Protein AF-A0A8H7NSH6-F1 (afdb_monomer_lite)

InterPro domains:
  IPR002018 Carboxylesterase, type B [PF00135] (1-45)
  IPR019826 Carboxylesterase type B, active site [PS00122] (11-26)
  IPR029058 Alpha/Beta hydrolase fold [G3DSA:3.40.50.1820] (1-51)
  IPR029058 Alpha/Beta hydrolase fold [SSF53474] (1-49)
  IPR050309 Type-B Carboxylesterase/Lipase [PTHR11559] (1-49)

pLDDT: mean 85.17, std 14.32, range [45.69, 98.31]

Organism: NCBI:txid104341

Structure (mmCIF, N/CA/C/O backbone):
data_AF-A0A8H7NSH6-F1
#
_entry.id   AF-A0A8H7NSH6-F1
#
loop_
_atom_site.group_PDB
_atom_site.id
_atom_site.type_symbol
_atom_site.label_atom_id
_atom_site.label_alt_id
_atom_site.label_comp_id
_atom_site.label_asym_id
_atom_site.label_entity_id
_atom_site.label_seq_id
_atom_site.pdbx_PDB_ins_code
_atom_site.Cartn_x
_atom_site.Cartn_y
_atom_site.Cartn_z
_atom_site.occupancy
_atom_site.B_iso_or_equiv
_atom_site.auth_seq_id
_atom_site.auth_comp_id
_atom_site.auth_asym_id
_atom_site.auth_atom_id
_atom_site.pdbx_PDB_model_num
ATOM 1 N N . MET A 1 1 ? -1.940 7.359 -1.729 1.00 90.81 1 MET A N 1
ATOM 2 C CA . MET A 1 1 ? -2.723 6.303 -1.047 1.00 90.81 1 MET A CA 1
ATOM 3 C C . MET A 1 1 ? -3.899 6.798 -0.209 1.00 90.81 1 MET A C 1
ATOM 5 O O . MET A 1 1 ? -4.844 6.039 -0.084 1.00 90.81 1 MET A O 1
ATOM 9 N N . LYS A 1 2 ? -3.910 8.045 0.295 1.00 92.81 2 LYS A N 1
ATOM 10 C CA . LYS A 1 2 ? -5.022 8.575 1.115 1.00 92.81 2 LYS A CA 1
ATOM 11 C C . LYS A 1 2 ? -6.400 8.457 0.451 1.00 92.81 2 LYS A C 1
ATOM 13 O O . LYS A 1 2 ? -7.293 7.897 1.056 1.00 92.81 2 LYS A O 1
ATOM 18 N N . TRP A 1 3 ? -6.522 8.880 -0.811 1.00 95.88 3 TRP A N 1
ATOM 19 C CA . TRP A 1 3 ? -7.785 8.790 -1.555 1.00 95.88 3 TRP A CA 1
ATOM 20 C C . TRP A 1 3 ? -8.317 7.353 -1.628 1.00 95.88 3 TRP A C 1
ATOM 22 O O . TRP A 1 3 ? -9.460 7.094 -1.286 1.00 95.88 3 TRP A O 1
ATOM 32 N N . VAL A 1 4 ? -7.465 6.392 -1.998 1.00 95.25 4 VAL A N 1
ATOM 33 C CA . VAL A 1 4 ? -7.869 4.978 -2.047 1.00 95.25 4 VAL A CA 1
ATOM 34 C C . VAL A 1 4 ? -8.303 4.503 -0.661 1.00 95.25 4 VAL A C 1
ATOM 36 O O . VAL A 1 4 ? -9.360 3.906 -0.538 1.00 95.25 4 VAL A O 1
ATOM 39 N N . HIS A 1 5 ? -7.535 4.805 0.385 1.00 93.62 5 HIS A N 1
ATOM 40 C CA . HIS A 1 5 ? -7.895 4.421 1.750 1.00 93.62 5 HIS A CA 1
ATOM 41 C C . HIS A 1 5 ? -9.232 5.036 2.213 1.00 93.62 5 HIS A C 1
ATOM 43 O O . HIS A 1 5 ? -9.960 4.404 2.969 1.00 93.62 5 HIS A O 1
ATOM 49 N N . GLU A 1 6 ? -9.563 6.248 1.767 1.00 96.31 6 GLU A N 1
ATOM 50 C CA . GLU A 1 6 ? -10.792 6.957 2.141 1.00 96.31 6 GLU A CA 1
ATOM 51 C C . GLU A 1 6 ? -12.030 6.447 1.394 1.00 96.31 6 GLU A C 1
ATOM 53 O O . GLU A 1 6 ? -13.086 6.323 2.002 1.00 96.31 6 GLU A O 1
ATOM 58 N N . TYR A 1 7 ? -11.899 6.108 0.107 1.00 97.69 7 TYR A N 1
ATOM 59 C CA . TYR A 1 7 ? -13.056 5.839 -0.755 1.00 97.69 7 TYR A CA 1
ATOM 60 C C . TYR A 1 7 ? -13.214 4.377 -1.177 1.00 97.69 7 TYR A C 1
ATOM 62 O O . TYR A 1 7 ? -14.243 4.019 -1.739 1.00 97.69 7 TYR A O 1
ATOM 70 N N . ILE A 1 8 ? -12.242 3.490 -0.924 1.00 97.38 8 ILE A N 1
ATOM 71 C CA . ILE A 1 8 ? -12.341 2.095 -1.396 1.00 97.38 8 ILE A CA 1
ATOM 72 C C . ILE A 1 8 ? -13.536 1.337 -0.791 1.00 97.38 8 ILE A C 1
ATOM 74 O O . ILE A 1 8 ? -14.054 0.419 -1.428 1.00 97.38 8 ILE A O 1
ATOM 78 N N . SER A 1 9 ? -14.016 1.745 0.389 1.00 97.69 9 SER A N 1
ATOM 79 C CA . SER A 1 9 ? -15.232 1.199 1.006 1.00 97.69 9 SER A CA 1
ATOM 80 C C . SER A 1 9 ? -16.493 1.464 0.189 1.00 97.69 9 SER A C 1
ATOM 82 O O . SER A 1 9 ? -17.369 0.604 0.144 1.00 97.69 9 SER A O 1
ATOM 84 N N . ASP A 1 10 ? -16.563 2.593 -0.518 1.00 98.31 10 ASP A N 1
ATOM 85 C CA . ASP A 1 10 ? -17.714 2.950 -1.359 1.00 98.31 10 ASP A CA 1
ATOM 86 C C . ASP A 1 10 ? -17.822 2.029 -2.584 1.00 98.31 10 ASP A C 1
ATOM 88 O O . ASP A 1 10 ? -18.900 1.834 -3.143 1.00 98.31 10 ASP A O 1
ATOM 92 N N . PHE A 1 11 ? -16.706 1.398 -2.963 1.00 97.62 11 PHE A N 1
ATOM 93 C CA . PHE A 1 11 ? -16.627 0.379 -4.011 1.00 97.62 11 PHE A CA 1
ATOM 94 C C . PHE A 1 11 ? -16.702 -1.055 -3.454 1.00 97.62 11 PHE A C 1
ATOM 96 O O . PHE A 1 11 ? -16.464 -2.014 -4.189 1.00 97.62 11 PHE A O 1
ATOM 103 N N . GLY A 1 12 ? -17.015 -1.224 -2.163 1.00 97.56 12 GLY A N 1
ATOM 104 C CA . GLY A 1 12 ? -17.126 -2.528 -1.500 1.00 97.56 12 GLY A CA 1
ATOM 105 C C . GLY A 1 12 ? -15.792 -3.171 -1.105 1.00 97.56 12 GLY A C 1
ATOM 106 O O . GLY A 1 12 ? -15.761 -4.354 -0.765 1.00 97.56 12 GLY A O 1
ATOM 107 N N . GLY A 1 13 ? -14.685 -2.429 -1.154 1.00 96.81 13 GLY A N 1
ATOM 108 C CA . GLY A 1 13 ? -13.389 -2.898 -0.672 1.00 96.81 13 GLY A CA 1
ATOM 109 C C . GLY A 1 13 ? -13.171 -2.637 0.820 1.00 96.81 13 GLY A C 1
ATOM 110 O O . GLY A 1 13 ? -13.881 -1.868 1.460 1.00 96.81 13 GLY A O 1
ATOM 111 N N . ASP A 1 14 ? -12.150 -3.279 1.383 1.00 96.56 14 ASP A N 1
ATOM 112 C CA . ASP A 1 14 ? -11.754 -3.114 2.784 1.00 96.56 14 ASP A CA 1
ATOM 113 C C . ASP A 1 14 ? -10.479 -2.251 2.851 1.00 96.56 14 ASP A C 1
ATOM 115 O O . ASP A 1 14 ? -9.422 -2.712 2.396 1.00 96.56 14 ASP A O 1
ATOM 119 N N . PRO A 1 15 ? -10.532 -1.022 3.405 1.00 95.19 15 PRO A N 1
ATOM 120 C CA . PRO A 1 15 ? -9.374 -0.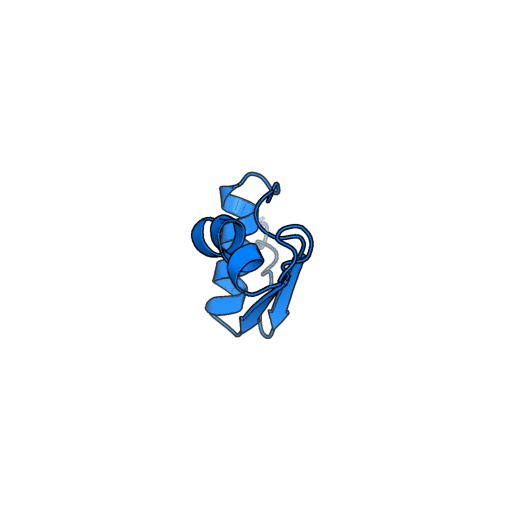126 3.460 1.00 95.19 15 PRO A CA 1
ATOM 121 C C .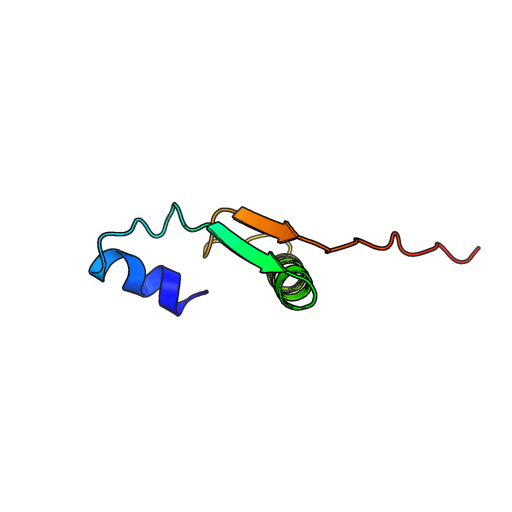 PRO A 1 15 ? -8.199 -0.708 4.261 1.00 95.19 15 PRO A C 1
ATOM 123 O O . PRO A 1 15 ? -7.046 -0.385 3.979 1.00 95.19 15 PRO A O 1
ATOM 126 N N . SER A 1 16 ? -8.452 -1.653 5.177 1.00 94.50 16 SER A N 1
ATOM 127 C CA . SER A 1 16 ? -7.404 -2.355 5.934 1.00 94.50 16 SER A CA 1
ATOM 128 C C . SER A 1 16 ? -6.697 -3.467 5.140 1.00 94.50 16 SER A C 1
ATOM 130 O O . SER A 1 16 ? -5.692 -4.030 5.590 1.00 94.50 16 SER A O 1
ATOM 132 N N . LYS A 1 17 ? -7.200 -3.812 3.947 1.00 95.06 17 LYS A N 1
ATOM 133 C CA . LYS A 1 17 ? -6.702 -4.911 3.099 1.00 95.06 17 LYS A CA 1
ATOM 134 C C . LYS A 1 17 ? -6.228 -4.439 1.725 1.00 95.06 17 LYS A C 1
ATOM 136 O O . LYS A 1 17 ? -6.287 -5.187 0.753 1.00 95.06 17 LYS A O 1
ATOM 141 N N . VAL A 1 18 ? -5.704 -3.220 1.643 1.00 94.19 18 VAL A N 1
ATOM 142 C CA . VAL A 1 18 ? -5.114 -2.690 0.408 1.00 94.19 18 VAL A CA 1
ATOM 143 C C . VAL A 1 18 ? -3.671 -3.180 0.251 1.00 94.19 18 VAL A C 1
ATOM 145 O O . VAL A 1 18 ? -2.843 -2.993 1.144 1.00 94.19 18 VAL A O 1
ATOM 148 N N . ILE A 1 19 ? -3.364 -3.776 -0.904 1.00 93.88 19 ILE A N 1
ATOM 149 C CA . ILE A 1 19 ? -2.001 -4.098 -1.348 1.00 93.88 19 ILE A CA 1
ATOM 150 C C . ILE A 1 19 ? -1.713 -3.280 -2.604 1.00 93.88 19 ILE A C 1
ATOM 152 O O . ILE A 1 19 ? -2.514 -3.282 -3.537 1.00 93.88 19 ILE A O 1
ATOM 156 N N . ILE A 1 20 ? -0.574 -2.592 -2.634 1.00 93.31 20 ILE A N 1
ATOM 157 C CA . ILE A 1 20 ? -0.119 -1.855 -3.818 1.00 93.31 20 ILE A CA 1
ATOM 158 C C . ILE A 1 20 ? 0.880 -2.688 -4.615 1.00 93.31 20 ILE A C 1
ATOM 160 O O . 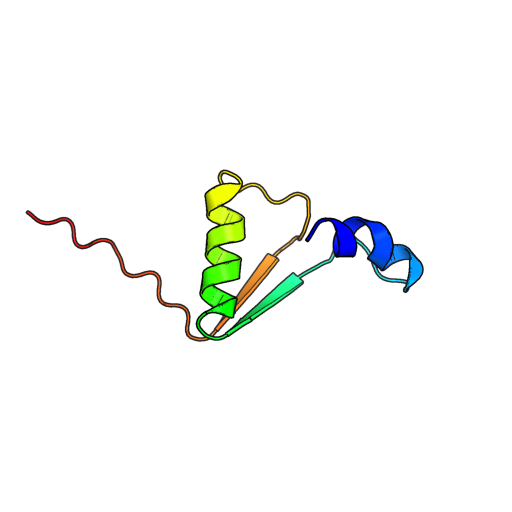ILE A 1 20 ? 1.678 -3.426 -4.045 1.00 93.31 20 ILE A O 1
ATOM 164 N N . TRP A 1 21 ? 0.841 -2.586 -5.938 1.00 95.00 21 TRP A N 1
ATOM 165 C CA . TRP A 1 21 ? 1.736 -3.313 -6.836 1.00 95.00 21 TRP A CA 1
ATOM 166 C C . TRP A 1 21 ? 2.387 -2.338 -7.814 1.00 95.00 21 TRP A C 1
ATOM 168 O O . TRP A 1 21 ? 1.737 -1.394 -8.265 1.00 95.00 21 TRP A O 1
ATOM 178 N N . GLY A 1 22 ? 3.664 -2.549 -8.125 1.00 95.06 22 GLY A N 1
ATOM 179 C CA . GLY A 1 22 ? 4.408 -1.681 -9.029 1.00 95.06 22 GLY A CA 1
ATOM 180 C C . GLY A 1 22 ? 5.599 -2.382 -9.668 1.00 95.06 22 GLY A C 1
ATOM 181 O O . GLY A 1 22 ? 6.213 -3.267 -9.068 1.00 95.06 22 GLY A O 1
ATOM 182 N N . GLU A 1 23 ? 5.927 -1.949 -10.882 1.00 94.25 23 GLU A N 1
ATOM 183 C CA . GLU A 1 23 ? 7.043 -2.426 -11.702 1.00 94.25 23 GLU A CA 1
ATOM 184 C C . GLU A 1 23 ? 8.002 -1.273 -12.007 1.00 94.25 23 GLU A C 1
ATOM 186 O O . GLU A 1 23 ? 7.554 -0.133 -12.145 1.00 94.25 23 GLU A O 1
ATOM 191 N N . SER A 1 24 ? 9.313 -1.548 -12.052 1.00 94.00 24 SER A N 1
ATOM 192 C CA . SER A 1 24 ? 10.347 -0.550 -12.371 1.00 94.00 24 SER A CA 1
ATOM 193 C C . SER A 1 24 ? 10.217 0.700 -11.477 1.00 94.00 24 SER A C 1
ATOM 195 O O . SER A 1 24 ? 10.235 0.583 -10.248 1.00 94.00 24 SER A O 1
ATOM 197 N N . ALA A 1 25 ? 10.002 1.886 -12.053 1.00 91.88 25 ALA A N 1
ATOM 198 C CA . ALA A 1 25 ? 9.770 3.136 -11.327 1.00 91.88 25 ALA A CA 1
ATOM 199 C C . ALA A 1 25 ? 8.547 3.080 -10.383 1.00 91.88 25 ALA A C 1
ATOM 201 O O . ALA A 1 25 ? 8.518 3.743 -9.344 1.00 91.88 25 ALA A O 1
ATOM 202 N N . GLY A 1 26 ? 7.536 2.265 -10.697 1.00 90.94 26 GLY A N 1
ATOM 203 C CA . GLY A 1 26 ? 6.401 2.017 -9.807 1.00 90.94 26 GLY A CA 1
ATOM 204 C C . GLY A 1 26 ? 6.808 1.231 -8.562 1.00 90.94 26 GLY A C 1
ATOM 205 O O . GLY A 1 26 ? 6.346 1.522 -7.460 1.00 90.94 26 GLY A O 1
ATOM 206 N N . ALA A 1 27 ? 7.728 0.280 -8.712 1.00 92.38 27 ALA A N 1
ATOM 207 C CA . ALA A 1 27 ? 8.281 -0.461 -7.592 1.00 92.38 27 ALA A CA 1
ATOM 208 C C . ALA A 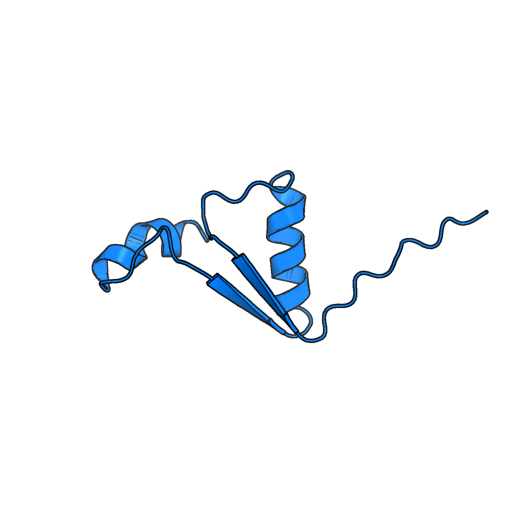1 27 ? 9.170 0.443 -6.713 1.00 92.38 27 ALA A C 1
ATOM 210 O O . ALA A 1 27 ? 9.057 0.411 -5.491 1.00 92.38 27 ALA A O 1
ATOM 211 N N . GLU A 1 28 ? 9.967 1.334 -7.312 1.00 92.19 28 GLU A N 1
ATOM 212 C CA . GLU A 1 28 ? 10.704 2.376 -6.573 1.00 92.19 28 GLU A CA 1
ATOM 213 C C . GLU A 1 28 ? 9.767 3.317 -5.805 1.00 92.19 28 GLU A C 1
ATOM 215 O O . GLU A 1 28 ? 10.010 3.623 -4.637 1.00 92.19 28 GLU A O 1
ATOM 220 N N . SER A 1 29 ? 8.648 3.711 -6.418 1.00 92.12 29 SER A N 1
ATOM 221 C CA . SER A 1 29 ? 7.629 4.561 -5.790 1.00 92.12 29 SER A CA 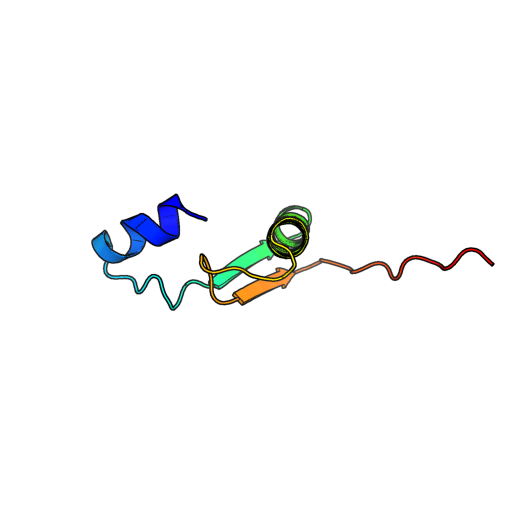1
ATOM 222 C C . SER A 1 29 ? 7.006 3.908 -4.550 1.00 92.12 29 SER A C 1
ATOM 224 O O . SER A 1 29 ? 6.772 4.584 -3.547 1.00 92.12 29 SER A O 1
ATOM 226 N N . ILE A 1 30 ? 6.795 2.586 -4.570 1.00 92.12 30 ILE A N 1
ATOM 227 C CA . ILE A 1 30 ? 6.379 1.825 -3.380 1.00 92.12 30 ILE A CA 1
ATOM 228 C C . ILE A 1 30 ? 7.448 1.923 -2.284 1.00 92.12 30 ILE A C 1
ATOM 230 O O . ILE A 1 30 ? 7.120 2.184 -1.128 1.00 92.12 30 ILE A O 1
ATOM 234 N N . GLY A 1 31 ? 8.728 1.774 -2.635 1.00 89.25 31 GLY A N 1
ATOM 235 C CA . GLY A 1 31 ? 9.840 1.901 -1.689 1.00 89.25 31 GLY A CA 1
ATOM 236 C C . GLY A 1 31 ? 9.898 3.289 -1.049 1.00 89.25 31 GLY A C 1
ATOM 237 O O . GLY A 1 31 ? 10.029 3.409 0.168 1.00 89.25 31 GLY A O 1
ATOM 238 N N . LEU A 1 32 ? 9.710 4.341 -1.850 1.00 90.12 32 LEU A N 1
ATOM 239 C CA . LEU A 1 32 ? 9.628 5.721 -1.366 1.00 90.12 32 LEU A CA 1
ATOM 240 C C . LEU A 1 32 ? 8.448 5.929 -0.410 1.00 90.12 32 LEU A C 1
ATOM 242 O O . LEU A 1 32 ? 8.608 6.604 0.605 1.00 90.12 32 LEU A O 1
ATOM 246 N N . HIS A 1 33 ? 7.290 5.313 -0.671 1.00 89.00 33 HIS A N 1
ATOM 247 C CA . HIS A 1 33 ? 6.155 5.359 0.253 1.00 89.00 33 HIS A CA 1
ATOM 248 C C . HIS A 1 33 ? 6.468 4.754 1.629 1.00 89.00 33 HIS A C 1
ATOM 250 O O . HIS A 1 33 ? 5.952 5.258 2.626 1.00 89.00 33 HIS A O 1
ATOM 256 N N . TYR A 1 34 ? 7.312 3.723 1.711 1.00 87.31 34 TYR A N 1
ATOM 257 C CA . TYR A 1 34 ? 7.779 3.196 2.997 1.00 87.31 34 TYR A CA 1
ATOM 258 C C . TYR A 1 34 ? 8.812 4.118 3.654 1.00 87.31 34 TYR A C 1
ATOM 260 O O . TYR A 1 34 ? 8.706 4.405 4.843 1.00 87.31 34 TYR A O 1
ATOM 268 N N . LEU A 1 35 ? 9.796 4.611 2.898 1.00 87.81 35 LEU A N 1
ATOM 269 C CA . LEU A 1 35 ? 10.899 5.412 3.444 1.00 87.81 35 LEU A CA 1
ATOM 270 C C . LEU A 1 35 ? 10.448 6.779 3.970 1.00 87.81 35 LEU A C 1
ATOM 272 O O . LEU A 1 35 ? 10.847 7.178 5.060 1.00 87.81 35 LEU A O 1
ATOM 276 N N . ILE A 1 36 ? 9.605 7.485 3.213 1.00 85.06 36 ILE A N 1
ATOM 277 C CA . ILE A 1 36 ? 9.153 8.845 3.553 1.00 85.06 36 ILE A CA 1
ATOM 278 C C . ILE A 1 36 ? 8.264 8.844 4.802 1.00 85.06 36 ILE A C 1
ATOM 280 O O . ILE A 1 36 ? 8.225 9.829 5.534 1.00 85.06 36 ILE A O 1
ATOM 284 N N . ASN A 1 37 ? 7.586 7.731 5.076 1.00 77.06 37 ASN A N 1
ATOM 285 C CA . ASN A 1 37 ? 6.715 7.589 6.235 1.00 77.06 37 ASN A CA 1
ATOM 286 C C . ASN A 1 37 ? 7.407 6.872 7.414 1.00 77.06 37 ASN A C 1
ATOM 288 O O . ASN A 1 37 ? 6.736 6.232 8.211 1.00 77.06 37 ASN A O 1
ATOM 292 N N . ASN A 1 38 ? 8.740 6.925 7.536 1.00 74.12 38 ASN A N 1
ATOM 293 C CA . ASN A 1 38 ? 9.496 6.241 8.603 1.00 74.12 38 ASN A CA 1
ATOM 294 C C . ASN A 1 38 ? 9.194 4.730 8.730 1.00 74.12 38 ASN A C 1
ATOM 296 O O . ASN A 1 38 ? 9.269 4.153 9.814 1.00 74.12 38 ASN A O 1
ATOM 300 N N . GLY A 1 39 ? 8.842 4.070 7.627 1.00 65.69 39 GLY A N 1
ATOM 301 C CA . GLY A 1 39 ? 8.477 2.655 7.607 1.00 65.69 39 GLY A CA 1
ATOM 302 C C . GLY A 1 39 ? 7.059 2.345 8.097 1.00 65.69 39 GLY A C 1
ATOM 303 O O . GLY A 1 39 ? 6.653 1.188 8.003 1.00 65.69 39 GLY A O 1
ATOM 304 N N . THR A 1 40 ? 6.284 3.329 8.566 1.00 63.03 40 THR A N 1
ATOM 305 C CA . THR A 1 40 ? 4.865 3.144 8.890 1.00 63.03 40 THR A CA 1
ATOM 306 C C . THR A 1 40 ? 3.995 3.504 7.695 1.00 63.03 40 THR A C 1
ATOM 308 O O . THR A 1 40 ? 4.199 4.493 7.000 1.00 63.03 40 THR A O 1
ATOM 311 N N . THR A 1 41 ? 3.000 2.676 7.411 1.00 73.19 41 THR A N 1
ATOM 312 C CA . THR A 1 41 ? 1.997 2.994 6.399 1.00 73.19 41 THR A CA 1
ATOM 313 C C . THR A 1 41 ? 0.655 2.523 6.916 1.00 73.19 41 THR A C 1
ATOM 315 O O . THR A 1 41 ? 0.316 1.346 6.831 1.00 73.19 41 THR A O 1
ATOM 318 N N . ASP A 1 42 ? -0.118 3.474 7.425 1.00 82.56 42 ASP A N 1
ATOM 319 C CA . ASP A 1 42 ? -1.492 3.231 7.868 1.00 82.56 42 ASP A CA 1
ATOM 320 C C . ASP A 1 42 ? -2.470 3.222 6.679 1.00 82.56 42 ASP A C 1
ATOM 322 O O . ASP A 1 42 ? -3.668 3.054 6.851 1.00 82.56 42 ASP A O 1
ATOM 326 N N . LEU A 1 43 ? -1.968 3.431 5.454 1.00 89.44 43 LEU A N 1
ATOM 327 C CA . LEU A 1 43 ? -2.781 3.631 4.250 1.00 89.44 43 LEU A CA 1
ATOM 328 C C . LEU A 1 43 ? -2.861 2.396 3.347 1.00 89.44 43 LEU A C 1
ATOM 330 O O . LEU A 1 43 ? -3.707 2.344 2.456 1.00 89.44 43 LEU A O 1
ATOM 334 N N . PHE A 1 44 ? -1.945 1.445 3.509 1.00 90.50 44 PHE A N 1
ATOM 335 C CA . PHE A 1 44 ? -1.928 0.174 2.794 1.00 90.50 44 PHE A CA 1
ATOM 336 C C . PHE A 1 44 ? -1.140 -0.859 3.602 1.00 90.50 44 PHE A C 1
ATOM 338 O O . PHE A 1 44 ? -0.174 -0.537 4.291 1.00 90.50 44 PHE A O 1
ATOM 345 N N . ARG A 1 45 ? -1.552 -2.123 3.505 1.00 91.12 45 ARG A N 1
ATOM 346 C CA . ARG A 1 45 ? -1.028 -3.229 4.315 1.00 91.12 45 ARG A CA 1
ATOM 347 C C . ARG A 1 45 ? 0.275 -3.815 3.770 1.00 91.12 45 ARG A C 1
ATOM 349 O O . ARG A 1 45 ? 1.038 -4.420 4.518 1.00 91.12 45 ARG A O 1
ATOM 356 N N . GLY A 1 46 ? 0.516 -3.692 2.469 1.00 90.81 46 GLY A N 1
ATOM 357 C CA . GLY A 1 46 ? 1.670 -4.309 1.823 1.00 90.81 46 GLY A CA 1
ATOM 358 C C . GLY A 1 46 ? 1.915 -3.797 0.411 1.00 90.81 46 GLY A C 1
ATOM 359 O O . GLY A 1 46 ? 1.022 -3.225 -0.216 1.00 90.81 46 GLY A O 1
ATOM 360 N N . GLY A 1 47 ? 3.130 -4.026 -0.081 1.00 91.75 47 GLY A N 1
ATOM 361 C CA . GLY A 1 47 ? 3.565 -3.664 -1.423 1.00 91.75 47 GLY A CA 1
ATOM 362 C C . GLY A 1 47 ? 4.213 -4.847 -2.139 1.00 91.75 47 GLY A C 1
ATOM 363 O O . GLY A 1 47 ? 5.037 -5.544 -1.552 1.00 91.75 47 GLY A O 1
ATOM 364 N N . PHE A 1 48 ? 3.862 -5.066 -3.403 1.00 93.38 48 PHE A N 1
ATOM 365 C CA . PHE A 1 48 ? 4.517 -6.035 -4.276 1.00 93.38 48 PHE A CA 1
ATOM 366 C C . PHE A 1 48 ? 5.331 -5.286 -5.333 1.00 93.38 48 PHE A C 1
ATOM 368 O O . PHE A 1 48 ? 4.796 -4.512 -6.124 1.00 93.38 48 PHE A O 1
ATOM 375 N N . MET A 1 49 ? 6.643 -5.489 -5.304 1.00 93.56 49 MET A N 1
ATOM 376 C CA . MET A 1 49 ? 7.619 -4.675 -6.026 1.00 93.56 49 MET A CA 1
ATOM 377 C C . MET A 1 49 ? 8.358 -5.568 -7.019 1.00 93.56 49 MET A C 1
ATOM 379 O O . MET A 1 49 ? 9.172 -6.395 -6.609 1.00 93.56 49 MET A O 1
ATOM 383 N N . VAL A 1 50 ? 8.081 -5.430 -8.315 1.00 89.31 50 VAL A N 1
ATOM 384 C CA . VAL A 1 50 ? 8.740 -6.232 -9.360 1.00 89.31 50 VAL A CA 1
ATOM 385 C C . VAL A 1 50 ? 9.774 -5.419 -10.122 1.00 89.31 50 VAL A C 1
ATOM 387 O O . VAL A 1 50 ? 9.603 -4.227 -10.359 1.00 89.31 50 VAL A O 1
ATOM 390 N N . TRP A 1 51 ? 10.888 -6.075 -10.458 1.00 80.62 51 TRP A N 1
ATOM 391 C CA . TRP A 1 51 ? 12.077 -5.446 -11.048 1.00 80.62 51 TRP A CA 1
ATOM 392 C C . TRP A 1 51 ? 12.708 -4.324 -10.202 1.00 80.62 51 TRP A C 1
ATOM 394 O O . TRP A 1 51 ? 13.604 -3.624 -10.665 1.00 80.62 51 TRP A O 1
ATOM 404 N N . PHE A 1 52 ? 12.334 -4.227 -8.920 1.00 75.19 52 PHE A N 1
ATOM 405 C CA . PHE A 1 52 ? 13.013 -3.398 -7.930 1.00 75.19 52 PHE A CA 1
ATOM 406 C C . PHE A 1 52 ? 14.252 -4.102 -7.388 1.00 75.19 52 PHE A C 1
ATOM 408 O O . PHE A 1 52 ? 14.190 -5.238 -6.913 1.00 75.19 52 PHE A O 1
ATOM 415 N N . ARG A 1 53 ? 15.383 -3.403 -7.401 1.00 68.00 53 ARG A N 1
ATOM 416 C CA . ARG A 1 53 ? 16.612 -3.847 -6.752 1.00 68.00 53 ARG A CA 1
ATOM 417 C C . ARG A 1 53 ? 16.974 -2.827 -5.685 1.00 68.00 53 ARG A C 1
ATOM 419 O O . ARG A 1 53 ? 17.425 -1.737 -6.023 1.00 68.00 53 ARG A O 1
ATOM 426 N N . LEU A 1 54 ? 16.860 -3.206 -4.409 1.00 61.00 54 LEU A N 1
ATOM 427 C CA . LEU A 1 54 ? 17.588 -2.503 -3.353 1.00 61.00 54 LEU A CA 1
ATOM 428 C C . LEU A 1 54 ? 19.071 -2.660 -3.675 1.00 61.00 54 LEU A C 1
ATOM 430 O O . LEU A 1 54 ? 19.642 -3.735 -3.489 1.00 61.00 54 LEU A O 1
ATOM 434 N N . GLN A 1 55 ? 19.692 -1.621 -4.228 1.00 58.28 55 GLN A N 1
ATOM 435 C CA . GLN A 1 55 ? 21.140 -1.598 -4.278 1.00 58.28 55 GLN A CA 1
ATOM 436 C C . GLN A 1 55 ? 21.609 -1.476 -2.827 1.00 58.28 55 GLN A C 1
ATOM 438 O O . GLN A 1 55 ? 21.263 -0.488 -2.174 1.00 58.28 55 GLN A O 1
ATOM 443 N N . PRO A 1 56 ? 22.359 -2.451 -2.279 1.00 56.31 56 PRO A N 1
ATOM 444 C CA . PRO A 1 56 ? 23.061 -2.189 -1.040 1.00 56.31 56 PRO A CA 1
ATOM 445 C C . PRO A 1 56 ? 23.963 -0.990 -1.321 1.00 56.31 56 PRO A C 1
ATOM 447 O O . PRO A 1 56 ? 24.743 -1.023 -2.278 1.00 56.31 56 PRO A O 1
ATOM 450 N N . PHE A 1 57 ? 23.825 0.082 -0.537 1.00 59.19 57 PHE A N 1
ATOM 451 C CA . PHE A 1 57 ? 24.784 1.177 -0.576 1.00 59.19 57 PHE A CA 1
ATOM 452 C C . PHE A 1 57 ? 26.162 0.540 -0.438 1.00 59.19 57 PHE A C 1
ATOM 454 O O . PHE A 1 57 ? 26.465 -0.073 0.589 1.00 59.19 57 PHE A O 1
ATOM 461 N N . LYS A 1 58 ? 26.981 0.614 -1.492 1.00 45.69 58 LYS A N 1
ATOM 462 C CA . LYS A 1 58 ? 28.386 0.258 -1.360 1.00 45.69 58 LYS A CA 1
ATOM 463 C C . LYS A 1 58 ? 28.923 1.190 -0.287 1.00 45.69 58 LYS A C 1
ATOM 465 O O . LYS A 1 58 ? 28.999 2.397 -0.505 1.00 45.69 58 LYS A O 1
ATOM 470 N N . ARG A 1 59 ? 29.233 0.639 0.887 1.00 49.59 59 ARG A N 1
ATOM 471 C CA . ARG A 1 59 ? 30.044 1.336 1.875 1.00 49.59 59 ARG A CA 1
ATOM 472 C C . ARG A 1 59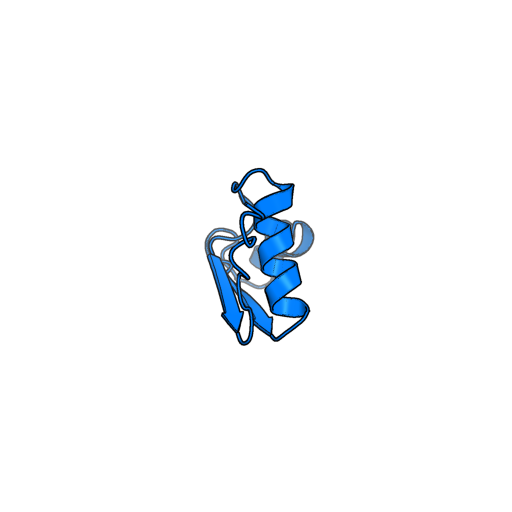 ? 31.372 1.570 1.172 1.00 49.59 59 ARG A C 1
ATOM 474 O O . ARG A 1 59 ? 32.119 0.622 0.950 1.00 49.59 59 ARG A O 1
ATOM 481 N N . VAL A 1 60 ? 31.571 2.796 0.703 1.00 50.06 60 VAL A N 1
ATOM 482 C CA . VAL A 1 60 ? 32.859 3.248 0.196 1.00 50.06 60 VAL A CA 1
ATOM 483 C C . VAL A 1 60 ? 33.774 3.222 1.414 1.00 50.06 60 VAL A C 1
ATOM 485 O O . VAL A 1 60 ? 33.623 4.037 2.323 1.00 50.06 60 VAL A O 1
ATOM 488 N N . VAL A 1 61 ? 34.577 2.165 1.496 1.00 57.03 61 VAL A N 1
ATOM 489 C CA . VAL A 1 61 ? 35.804 2.146 2.292 1.00 57.03 61 VAL A CA 1
ATOM 490 C C . VAL A 1 61 ? 36.878 2.911 1.543 1.00 57.03 61 VAL A C 1
ATOM 492 O O . VAL A 1 61 ? 36.878 2.828 0.293 1.00 57.03 61 VAL A O 1
#

Sequence (61 aa):
MKWVHEYISDFGGDPSKVIIWGESAGAESIGLHYLINNGTTDLFRGGFMVWFRLQPFKRVV

Radius of gyration: 14.08 Å; chains: 1; bounding box: 54×15×21 Å

Foldseek 3Di:
DVVCLVCVVVVVDDQAAAEAEDEDVGLVVVVCQCVVVVNDDPRHDYYHHYPDDPDDPPPPD

Secondary structure (DSSP, 8-state):
-HHHHHHGGGGT--GGG-EEEEETHHHHHHHHHHHHTTT--SS-SEEEEES----------